Protein AF-A0A0C6FDB1-F1 (afdb_monomer)

Mean predicted aligned error: 12.37 Å

Nearest PDB structures (foldseek):
  2vgn-assembly1_A  TM=6.000E-01  e=6.570E-01  Saccharomyces cerevisiae S288C
  3kye-assembly2_C  TM=4.014E-01  e=3.197E+00  Streptomyces avermitilis MA-4680 = NBRC 14893
  7f8m-assembly3_F  TM=3.641E-01  e=5.650E+00  Candidatus Thorarchaeota archaeon SMTZ1-45
  5mlc-assembly1_Q  TM=2.853E-01  e=2.644E+00  Spinacia oleracea

Structure (mmCIF, N/CA/C/O backbone):
data_AF-A0A0C6FDB1-F1
#
_entry.id   AF-A0A0C6FDB1-F1
#
loop_
_atom_site.group_PDB
_atom_site.id
_atom_site.type_symbol
_atom_site.label_atom_id
_atom_site.label_alt_id
_atom_site.label_comp_id
_atom_site.label_asym_id
_atom_site.label_entity_id
_atom_site.label_seq_id
_atom_site.pdbx_PDB_ins_code
_atom_site.Cartn_x
_atom_site.Cartn_y
_atom_site.Cartn_z
_atom_site.occupancy
_atom_site.B_iso_or_equiv
_atom_site.auth_seq_id
_atom_site.auth_comp_id
_atom_site.auth_asym_id
_atom_site.auth_atom_id
_atom_site.pdbx_PDB_model_num
ATOM 1 N N . MET A 1 1 ? 0.881 11.473 3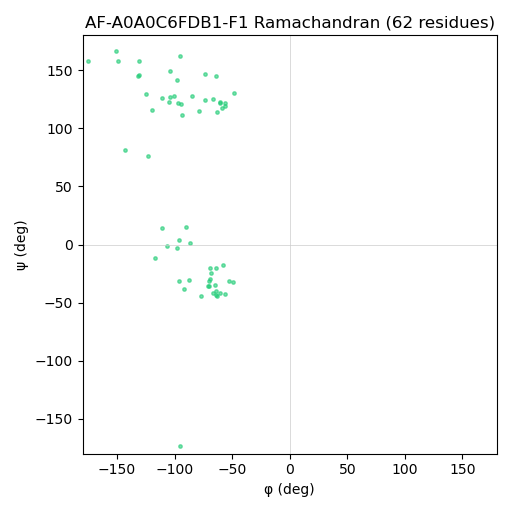5.743 1.00 59.38 1 MET A N 1
ATOM 2 C CA . MET A 1 1 ? 1.623 11.862 34.517 1.00 59.38 1 MET A CA 1
ATOM 3 C C . MET A 1 1 ? 1.417 10.871 33.358 1.00 59.38 1 MET A C 1
ATOM 5 O O . MET A 1 1 ? 2.007 11.059 32.308 1.00 59.38 1 MET A O 1
ATOM 9 N N . THR A 1 2 ? 0.560 9.855 33.513 1.00 66.44 2 THR A N 1
ATOM 10 C CA . THR A 1 2 ? 0.206 8.840 32.498 1.00 66.44 2 THR A CA 1
ATOM 11 C C . THR A 1 2 ? -1.017 9.233 31.658 1.00 66.44 2 THR A C 1
ATOM 13 O O . THR A 1 2 ? -0.984 9.094 30.443 1.00 66.44 2 THR A O 1
ATOM 16 N N . GLU A 1 3 ? -2.028 9.853 32.275 1.00 74.38 3 GLU A N 1
ATOM 17 C CA . GLU A 1 3 ? -3.300 10.248 31.631 1.00 74.38 3 GLU A CA 1
ATOM 18 C C . GLU A 1 3 ? -3.139 11.148 30.392 1.00 74.38 3 GLU A C 1
ATOM 20 O O . GLU A 1 3 ? -3.785 10.952 29.366 1.00 74.38 3 GLU A O 1
ATOM 25 N N . LEU A 1 4 ? -2.240 12.138 30.456 1.00 69.69 4 LEU A N 1
ATOM 26 C CA . LEU A 1 4 ? -1.982 13.052 29.334 1.00 69.69 4 LEU A CA 1
ATOM 27 C C . LEU A 1 4 ? -1.284 12.356 28.158 1.00 69.69 4 LEU A C 1
ATOM 29 O O . LEU A 1 4 ? -1.473 12.755 27.009 1.00 69.69 4 LEU A O 1
ATOM 33 N N . LEU A 1 5 ? -0.487 11.324 28.441 1.00 67.44 5 LEU A N 1
ATOM 34 C CA . LEU A 1 5 ? 0.219 10.555 27.423 1.00 67.44 5 LEU A CA 1
ATOM 35 C C . LEU A 1 5 ? -0.744 9.594 26.717 1.00 67.44 5 LEU A C 1
ATOM 37 O O . LEU A 1 5 ? -0.752 9.523 25.490 1.00 67.44 5 LEU A O 1
ATOM 41 N N . GLU A 1 6 ? -1.597 8.914 27.482 1.00 72.56 6 GLU A N 1
ATOM 42 C CA . GLU A 1 6 ? -2.628 8.026 26.941 1.00 72.56 6 GLU A CA 1
ATOM 43 C C . GLU A 1 6 ? -3.656 8.799 26.109 1.00 72.56 6 GLU A C 1
ATOM 45 O O . GLU A 1 6 ? -3.951 8.403 24.981 1.00 72.56 6 GLU A O 1
ATOM 50 N N . TYR A 1 7 ? -4.104 9.969 26.582 1.00 72.06 7 TYR A N 1
ATOM 51 C CA . TYR A 1 7 ? -5.000 10.845 25.823 1.00 72.06 7 TYR A CA 1
ATOM 52 C C . TYR A 1 7 ? -4.389 11.310 24.494 1.00 72.06 7 TYR A C 1
ATOM 54 O O . TYR A 1 7 ? -5.074 11.334 23.470 1.00 72.06 7 TYR A O 1
ATOM 62 N N . ALA A 1 8 ? -3.100 11.664 24.478 1.00 66.00 8 ALA A N 1
ATOM 63 C CA . ALA A 1 8 ? -2.413 12.075 23.256 1.00 66.00 8 ALA A CA 1
ATOM 64 C C . ALA A 1 8 ? -2.274 10.917 22.252 1.00 66.00 8 ALA A C 1
ATOM 66 O O . ALA A 1 8 ? -2.514 11.109 21.060 1.00 66.00 8 ALA A O 1
ATOM 67 N N . ILE A 1 9 ? -1.940 9.713 22.726 1.00 65.12 9 ILE A N 1
ATOM 68 C CA . ILE A 1 9 ? -1.839 8.508 21.889 1.00 65.12 9 ILE A CA 1
ATOM 69 C C . ILE A 1 9 ? -3.204 8.156 21.290 1.00 65.12 9 ILE A C 1
ATOM 71 O O . ILE A 1 9 ? -3.298 7.883 20.091 1.00 65.12 9 ILE A O 1
ATOM 75 N N . GLU A 1 10 ? -4.264 8.216 22.093 1.00 67.81 10 GLU A N 1
ATOM 76 C CA . GLU A 1 10 ? -5.614 7.903 21.634 1.00 67.81 10 GLU A CA 1
ATOM 77 C C . GLU A 1 10 ? -6.155 8.975 20.681 1.00 67.81 10 GLU A C 1
ATOM 79 O O . GLU A 1 10 ? -6.786 8.659 19.673 1.00 67.81 10 GLU A O 1
ATOM 84 N N . ARG A 1 11 ? -5.818 10.252 20.901 1.00 66.12 11 ARG A N 1
ATOM 85 C CA . ARG A 1 11 ? -6.127 11.351 19.971 1.00 66.12 11 ARG A CA 1
ATOM 86 C C . ARG A 1 11 ? -5.412 11.207 18.633 1.00 66.12 11 ARG A C 1
ATOM 88 O O . ARG A 1 11 ? -6.043 11.440 17.612 1.00 66.12 11 ARG A O 1
ATOM 95 N N . VAL A 1 12 ? -4.147 10.784 18.601 1.00 59.59 12 VAL A N 1
ATOM 96 C CA . VAL A 1 12 ? -3.432 10.497 17.339 1.00 59.59 12 VAL A CA 1
ATOM 97 C C . VAL A 1 12 ? -4.070 9.320 16.591 1.00 59.59 12 VAL A C 1
ATOM 99 O O . VAL A 1 12 ? -4.144 9.338 15.364 1.00 59.59 12 VAL A O 1
ATOM 102 N N . ARG A 1 13 ? -4.583 8.317 17.314 1.00 60.41 13 ARG A N 1
ATOM 103 C CA . ARG A 1 13 ? -5.301 7.174 16.726 1.00 60.41 13 ARG A CA 1
ATOM 104 C C . ARG A 1 13 ? -6.683 7.546 16.181 1.00 60.41 13 ARG A C 1
ATOM 106 O O . ARG A 1 13 ? -7.093 6.995 15.163 1.00 60.41 13 ARG A O 1
ATOM 113 N N . THR A 1 14 ? -7.386 8.470 16.838 1.00 56.94 14 THR A N 1
ATOM 114 C CA . THR A 1 14 ? -8.789 8.815 16.538 1.00 56.94 14 THR A CA 1
ATOM 115 C C . THR A 1 14 ? -8.963 10.031 15.623 1.00 56.94 14 THR A C 1
ATOM 117 O O . THR A 1 14 ? -9.906 10.058 14.839 1.00 56.94 14 THR A O 1
ATOM 120 N N . LEU A 1 15 ? -8.066 11.024 15.657 1.00 51.59 15 LEU A N 1
ATOM 121 C CA . LEU A 1 15 ? -8.189 12.264 14.868 1.00 51.59 15 LEU A CA 1
ATOM 122 C C . LEU A 1 15 ? -7.612 12.183 13.454 1.00 51.59 15 LEU A C 1
ATOM 124 O O . LEU A 1 15 ? -7.606 13.180 12.733 1.00 51.59 15 LEU A O 1
ATOM 128 N N . SER A 1 16 ? -7.085 11.037 13.035 1.00 51.94 16 SER A N 1
ATOM 129 C CA . SER A 1 16 ? -6.419 10.951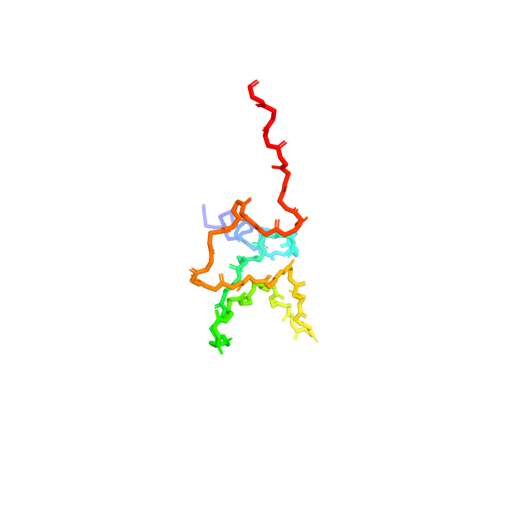 11.739 1.00 51.94 16 SER A CA 1
ATOM 130 C C . SER A 1 16 ? -6.684 9.621 11.041 1.00 51.94 16 SER A C 1
ATOM 132 O O . SER A 1 16 ? -5.822 8.742 11.024 1.00 51.94 16 SER A O 1
ATOM 134 N N . PRO A 1 17 ? -7.841 9.487 10.371 1.00 52.25 17 PRO A N 1
ATOM 135 C CA . PRO A 1 17 ? -8.026 8.487 9.316 1.00 52.25 17 PRO A CA 1
ATOM 136 C C . PRO A 1 17 ? -6.875 8.527 8.290 1.00 52.25 17 PRO A C 1
ATOM 138 O O . PRO A 1 17 ? -6.441 7.488 7.799 1.00 52.25 17 PRO A O 1
ATOM 141 N N . GLU A 1 18 ? -6.326 9.727 8.079 1.00 53.81 18 GLU A N 1
ATOM 142 C CA . GLU A 1 18 ? -5.173 10.072 7.238 1.00 53.81 18 GLU A CA 1
ATOM 143 C C . GLU A 1 18 ? -3.809 9.562 7.773 1.00 53.81 18 GLU A C 1
ATOM 145 O O . GLU A 1 18 ? -2.854 9.459 7.008 1.00 53.81 18 GLU A O 1
ATOM 150 N N . LEU A 1 19 ? -3.679 9.245 9.075 1.00 55.00 19 LEU A N 1
ATOM 151 C CA . LEU A 1 19 ? -2.429 8.747 9.693 1.00 55.00 19 LEU A CA 1
ATOM 152 C C . LEU A 1 19 ? -2.382 7.218 9.805 1.00 55.00 19 LEU A C 1
ATOM 154 O O . LEU A 1 19 ? -1.425 6.670 10.362 1.00 55.00 19 LEU A O 1
ATOM 158 N N . ARG A 1 20 ? -3.383 6.494 9.285 1.00 63.69 20 ARG A N 1
ATOM 159 C CA . ARG A 1 20 ? -3.281 5.033 9.199 1.00 63.69 20 ARG A CA 1
ATOM 160 C C . ARG A 1 20 ? -2.071 4.698 8.315 1.00 63.69 20 ARG A C 1
ATOM 162 O O . ARG A 1 20 ? -2.025 5.148 7.169 1.00 63.69 20 ARG A O 1
ATOM 169 N N . PRO A 1 21 ? -1.084 3.926 8.809 1.00 73.38 21 PRO A N 1
ATOM 170 C CA . PRO A 1 21 ? 0.129 3.673 8.046 1.00 73.38 21 PRO A CA 1
ATOM 171 C C . PRO A 1 21 ? -0.234 2.973 6.737 1.00 73.38 21 PRO A C 1
ATOM 173 O O . PRO A 1 21 ? -0.850 1.903 6.748 1.00 73.38 21 PRO A O 1
ATOM 176 N N . MET A 1 22 ? 0.138 3.593 5.615 1.00 84.44 22 MET A N 1
ATOM 177 C CA . MET A 1 22 ? -0.057 3.035 4.280 1.00 84.44 22 MET A CA 1
ATOM 178 C C . MET A 1 22 ? 0.611 1.658 4.206 1.00 84.44 22 MET A C 1
ATOM 180 O O . MET A 1 22 ? 1.813 1.513 4.439 1.00 84.44 22 MET A O 1
ATOM 184 N N . ARG A 1 23 ? -0.182 0.635 3.889 1.00 90.44 23 ARG A N 1
ATOM 185 C CA . ARG A 1 23 ? 0.261 -0.756 3.776 1.00 90.44 23 ARG A CA 1
ATOM 186 C C . ARG A 1 23 ? 0.589 -1.086 2.327 1.00 90.44 23 ARG A C 1
ATOM 188 O O . ARG A 1 23 ? 0.141 -0.410 1.400 1.00 90.44 23 ARG A O 1
ATOM 195 N N . ARG A 1 24 ? 1.345 -2.169 2.132 1.00 92.50 24 ARG A N 1
ATOM 196 C CA . ARG A 1 24 ? 1.571 -2.765 0.811 1.00 92.50 24 ARG A CA 1
ATOM 197 C C . ARG A 1 24 ? 1.343 -4.269 0.828 1.00 92.50 24 ARG A C 1
ATOM 199 O O . ARG A 1 24 ? 1.680 -4.925 1.811 1.00 92.50 24 ARG A O 1
ATOM 206 N N . THR A 1 25 ? 0.826 -4.806 -0.271 1.00 94.50 25 THR A N 1
ATOM 207 C CA . THR A 1 25 ? 0.775 -6.251 -0.532 1.00 94.50 25 THR A CA 1
ATOM 208 C C . THR A 1 25 ? 1.302 -6.574 -1.929 1.00 94.50 25 THR A C 1
ATOM 210 O O . THR A 1 25 ? 1.342 -5.703 -2.803 1.00 94.50 25 THR A O 1
ATOM 213 N N . LEU A 1 26 ? 1.739 -7.819 -2.118 1.00 92.81 26 LEU A N 1
ATOM 214 C CA . LEU A 1 26 ? 2.254 -8.329 -3.382 1.00 92.81 26 LEU A CA 1
ATOM 215 C C . LEU A 1 26 ? 1.150 -9.083 -4.127 1.00 92.81 26 LEU A C 1
ATOM 217 O O . LEU A 1 26 ? 0.638 -10.088 -3.644 1.00 92.81 26 LEU A O 1
ATOM 221 N N . ALA A 1 27 ? 0.854 -8.627 -5.338 1.00 91.75 27 ALA A N 1
ATOM 222 C CA . ALA A 1 27 ? 0.068 -9.339 -6.335 1.00 91.75 27 ALA A CA 1
ATOM 223 C C . ALA A 1 27 ? 0.936 -9.453 -7.592 1.00 91.75 27 ALA A C 1
ATOM 225 O O . ALA A 1 27 ? 0.808 -8.651 -8.515 1.00 91.75 27 ALA A O 1
ATOM 226 N N . SER A 1 28 ? 1.907 -10.375 -7.564 1.00 86.38 28 SER A N 1
ATOM 227 C CA . SER A 1 28 ? 2.992 -10.447 -8.555 1.00 86.38 28 SER A CA 1
ATOM 228 C C . SER A 1 28 ? 2.466 -10.362 -10.001 1.00 86.38 28 SER A C 1
ATOM 230 O O . SER A 1 28 ? 1.536 -11.097 -10.335 1.00 86.38 28 SER A O 1
ATOM 232 N N . PRO A 1 29 ? 3.028 -9.485 -10.860 1.00 90.12 29 PRO A N 1
ATOM 233 C CA . PRO A 1 29 ? 4.246 -8.686 -10.664 1.00 90.12 29 PRO A CA 1
ATOM 234 C C . PRO A 1 29 ? 4.017 -7.296 -10.035 1.00 90.12 29 PRO A C 1
ATOM 236 O O . PRO A 1 29 ? 4.900 -6.441 -10.101 1.00 90.12 29 PRO A O 1
ATOM 239 N N . TYR A 1 30 ? 2.852 -7.030 -9.445 1.00 90.38 30 TYR A N 1
ATOM 240 C CA . TYR A 1 30 ? 2.450 -5.718 -8.937 1.00 90.38 30 TYR A CA 1
ATOM 241 C C . TYR A 1 30 ? 2.520 -5.597 -7.410 1.00 90.38 30 TYR A C 1
ATOM 243 O O . TYR A 1 30 ? 2.300 -6.546 -6.660 1.00 90.38 30 TYR A O 1
ATOM 251 N N . LEU A 1 31 ? 2.787 -4.378 -6.950 1.00 92.12 31 LEU A N 1
ATOM 252 C CA . LEU A 1 31 ? 2.652 -3.930 -5.572 1.00 92.12 31 LEU A CA 1
ATOM 253 C C . LEU A 1 31 ? 1.396 -3.069 -5.460 1.00 92.12 31 LEU A C 1
ATOM 255 O O . LEU A 1 31 ? 1.238 -2.095 -6.203 1.00 92.12 31 LEU A O 1
ATOM 259 N N . ILE A 1 32 ? 0.528 -3.420 -4.517 1.00 93.56 32 ILE A N 1
ATOM 260 C CA . ILE A 1 32 ? -0.699 -2.682 -4.219 1.00 93.56 32 ILE A CA 1
ATOM 261 C C . ILE A 1 32 ? -0.476 -1.914 -2.921 1.00 93.56 32 ILE A C 1
ATOM 263 O O . ILE A 1 32 ? -0.174 -2.523 -1.894 1.00 93.56 32 ILE A O 1
ATOM 267 N N . PHE A 1 33 ? -0.632 -0.594 -2.975 1.00 91.38 33 PHE A N 1
ATOM 268 C CA . PHE A 1 33 ? -0.565 0.308 -1.830 1.00 91.38 33 PHE A CA 1
ATOM 269 C C . PHE A 1 33 ? -1.981 0.656 -1.392 1.00 91.38 33 PHE A C 1
ATOM 271 O O . PHE A 1 33 ? -2.797 1.076 -2.215 1.00 91.38 33 PHE A O 1
ATOM 278 N N . TYR A 1 34 ? -2.279 0.478 -0.110 1.00 92.25 34 TYR A N 1
ATOM 279 C CA . TYR A 1 34 ? -3.628 0.678 0.400 1.00 92.25 34 TYR A CA 1
ATOM 280 C C . TYR A 1 34 ? -3.642 1.157 1.848 1.00 92.25 34 TYR A C 1
ATOM 282 O O . TYR A 1 34 ? -2.701 0.934 2.614 1.00 92.25 34 TYR A O 1
ATOM 290 N N . VAL A 1 35 ? -4.754 1.776 2.227 1.00 91.06 35 VAL A N 1
ATOM 291 C CA . VAL A 1 35 ? -5.105 2.086 3.611 1.00 91.06 35 VAL A CA 1
ATOM 292 C C . VAL A 1 35 ? -6.286 1.203 3.996 1.00 91.06 35 VAL A C 1
ATOM 294 O O . VAL A 1 35 ? -7.290 1.163 3.292 1.00 91.06 35 VAL A O 1
ATOM 297 N N . ALA A 1 36 ? -6.152 0.461 5.095 1.00 87.00 36 ALA A N 1
ATOM 298 C CA . ALA A 1 36 ? -7.249 -0.323 5.652 1.00 87.00 36 ALA A CA 1
ATOM 299 C C . ALA A 1 36 ? -7.953 0.485 6.743 1.00 87.00 36 ALA A C 1
ATOM 301 O O . ALA A 1 36 ? -7.328 0.874 7.738 1.00 87.00 36 ALA A O 1
ATOM 302 N N . THR A 1 37 ? -9.246 0.718 6.563 1.00 83.00 37 THR A N 1
ATOM 303 C CA . THR A 1 37 ? -10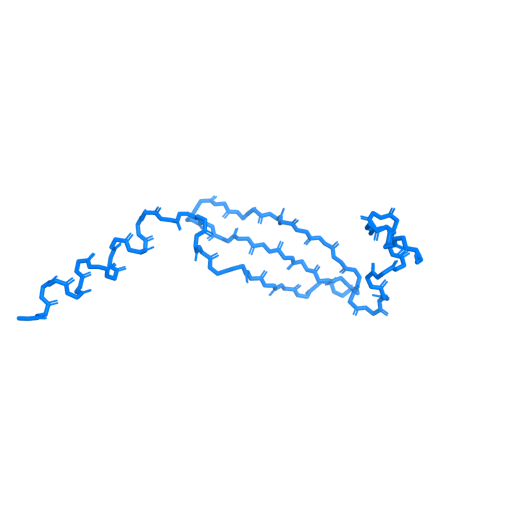.125 1.227 7.613 1.00 83.00 37 THR A CA 1
ATOM 304 C C . THR A 1 37 ? -10.829 0.048 8.295 1.00 83.00 37 THR A C 1
ATOM 306 O O . THR A 1 37 ? -10.475 -1.108 8.069 1.00 83.00 37 THR A O 1
ATOM 309 N N . GLU A 1 38 ? -11.778 0.323 9.185 1.00 84.00 38 GLU A N 1
ATOM 310 C CA . GLU A 1 38 ? -12.586 -0.737 9.803 1.00 84.00 38 GLU A CA 1
ATOM 311 C C . GLU A 1 38 ? -13.560 -1.386 8.814 1.00 84.00 38 GLU A C 1
ATOM 313 O O . GLU A 1 38 ? -13.820 -2.580 8.918 1.00 84.00 38 GLU A O 1
ATOM 318 N N . ASN A 1 39 ? -14.046 -0.624 7.831 1.00 91.12 39 ASN A N 1
ATOM 319 C CA . ASN A 1 39 ? -15.143 -1.050 6.958 1.00 91.12 39 ASN A CA 1
ATOM 320 C C . ASN A 1 39 ? -14.737 -1.169 5.486 1.00 91.12 39 ASN A C 1
ATOM 322 O O . ASN A 1 39 ? -15.493 -1.710 4.682 1.00 91.12 39 ASN A O 1
ATOM 326 N N . GLU A 1 40 ? -13.562 -0.662 5.112 1.00 86.31 40 GLU A N 1
ATOM 327 C CA . GLU A 1 40 ? -13.125 -0.626 3.721 1.00 86.31 40 GLU A CA 1
ATOM 328 C C . GLU A 1 40 ? -11.602 -0.679 3.563 1.00 86.31 40 GLU A C 1
ATOM 330 O O . GLU A 1 40 ? -10.816 -0.478 4.494 1.00 86.31 40 GLU A O 1
ATOM 335 N N . ILE A 1 41 ? -11.192 -0.937 2.323 1.00 90.50 41 ILE A N 1
ATOM 336 C CA . ILE A 1 41 ? -9.810 -0.850 1.870 1.00 90.50 41 ILE A CA 1
ATOM 337 C C . ILE A 1 41 ? -9.759 0.192 0.761 1.00 90.50 41 ILE A C 1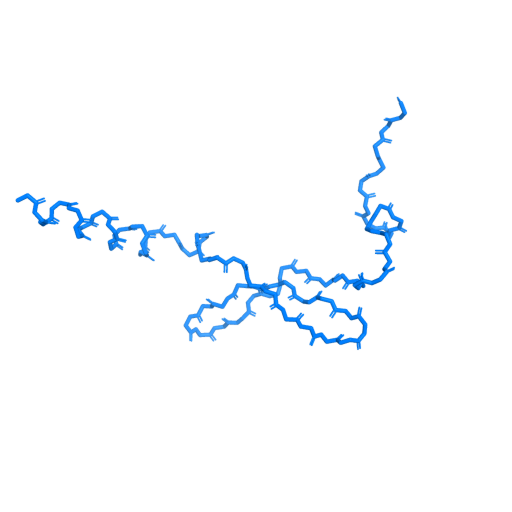
ATOM 339 O O . ILE A 1 41 ? -10.319 -0.007 -0.316 1.00 90.50 41 ILE A O 1
ATOM 343 N N . VAL A 1 42 ? -9.035 1.279 1.006 1.00 89.56 42 VAL A N 1
ATOM 344 C CA . VAL A 1 42 ? -8.806 2.325 0.011 1.00 89.56 42 VAL A CA 1
ATOM 345 C C . VAL A 1 42 ? -7.499 2.023 -0.710 1.00 89.56 42 VAL A C 1
ATOM 347 O O . VAL A 1 42 ? -6.420 2.098 -0.116 1.00 89.56 42 VAL A O 1
ATOM 350 N N . VAL A 1 43 ? -7.577 1.661 -1.992 1.00 92.38 43 VAL A N 1
ATOM 351 C CA . VAL A 1 43 ? -6.390 1.459 -2.834 1.00 92.38 43 VAL A CA 1
ATOM 352 C C . VAL A 1 43 ? -5.870 2.816 -3.289 1.00 92.38 43 VAL A C 1
ATOM 354 O O . VAL A 1 43 ? -6.520 3.525 -4.049 1.00 92.38 43 VAL A O 1
ATOM 357 N N . VAL A 1 44 ? -4.670 3.157 -2.831 1.00 88.38 44 VAL A N 1
ATOM 358 C CA . VAL A 1 44 ? -4.011 4.437 -3.123 1.00 88.38 44 VAL A CA 1
ATOM 359 C C . VAL A 1 44 ? -3.215 4.352 -4.424 1.00 88.38 44 VAL A C 1
ATOM 361 O O . VAL A 1 44 ? -3.059 5.339 -5.139 1.00 88.38 44 VAL A O 1
ATOM 364 N N . GLY A 1 45 ? -2.702 3.167 -4.761 1.00 86.50 45 GLY A N 1
ATOM 365 C CA . GLY A 1 45 ? -1.986 2.986 -6.013 1.00 86.50 45 GLY A CA 1
ATOM 366 C C . GLY A 1 45 ? -1.560 1.555 -6.290 1.00 86.50 45 GLY A C 1
ATOM 367 O O . GLY A 1 45 ? -1.396 0.734 -5.389 1.00 86.50 45 GLY A O 1
ATOM 368 N N . ILE A 1 46 ? -1.331 1.286 -7.572 1.00 90.38 46 ILE A N 1
ATOM 369 C CA . ILE A 1 46 ? -0.821 0.014 -8.077 1.00 90.38 46 ILE A CA 1
ATOM 370 C C . ILE A 1 46 ? 0.434 0.313 -8.891 1.00 90.38 46 ILE A C 1
ATOM 372 O O . ILE A 1 46 ? 0.432 1.190 -9.756 1.00 90.38 46 ILE A O 1
ATOM 376 N N . ARG A 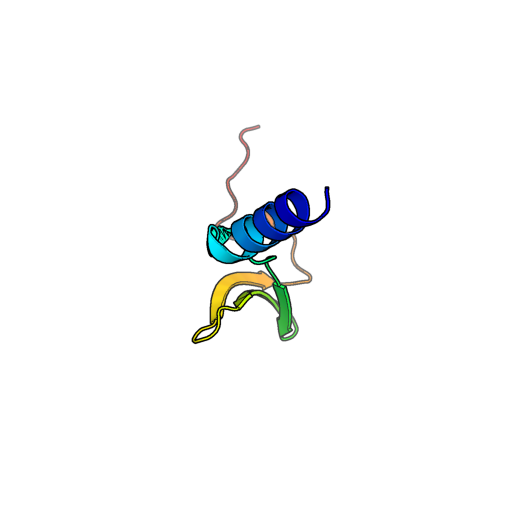1 47 ? 1.525 -0.402 -8.610 1.00 86.62 47 ARG A N 1
ATOM 377 C CA . 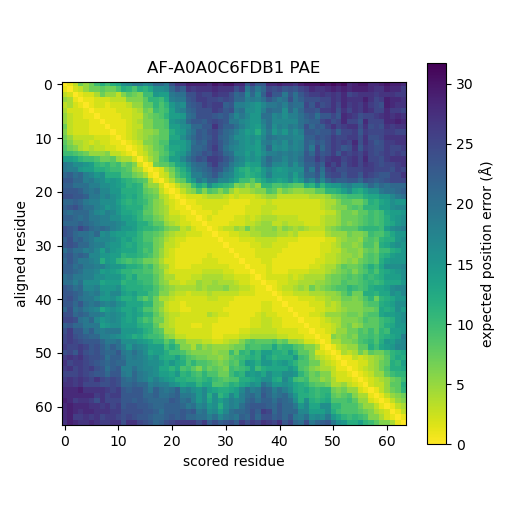ARG A 1 47 ? 2.798 -0.252 -9.329 1.00 86.62 47 ARG A CA 1
ATOM 378 C C . ARG A 1 47 ? 3.338 -1.608 -9.735 1.00 86.62 47 ARG A C 1
ATOM 380 O O . ARG A 1 47 ? 3.202 -2.569 -8.991 1.00 86.62 47 ARG A O 1
ATOM 387 N N . HIS A 1 48 ? 3.983 -1.693 -10.890 1.00 88.25 48 HIS A N 1
ATOM 388 C CA . HIS A 1 48 ? 4.723 -2.894 -11.265 1.00 88.25 48 HIS A CA 1
ATOM 389 C C . HIS A 1 48 ? 6.016 -2.962 -10.436 1.00 88.25 48 HIS A C 1
ATOM 391 O O . HIS A 1 48 ? 6.796 -2.015 -10.449 1.00 88.25 48 HIS A O 1
ATOM 397 N N . GLY A 1 49 ? 6.252 -4.057 -9.714 1.00 80.81 49 GLY A N 1
ATOM 398 C CA . GLY A 1 49 ? 7.349 -4.180 -8.746 1.00 80.81 49 GLY A CA 1
ATOM 399 C C . GLY A 1 49 ? 8.748 -4.207 -9.369 1.00 80.81 49 GLY A C 1
ATOM 400 O O . GLY A 1 49 ? 9.707 -3.830 -8.708 1.00 80.81 49 GLY A O 1
ATOM 401 N N . ALA A 1 50 ? 8.859 -4.616 -10.637 1.00 77.69 50 ALA A N 1
ATOM 402 C CA . ALA A 1 50 ? 10.136 -4.727 -11.353 1.00 77.69 50 ALA A CA 1
ATOM 403 C C . ALA A 1 50 ? 10.383 -3.643 -12.423 1.00 77.69 50 ALA A C 1
ATOM 405 O O . ALA A 1 50 ? 11.421 -3.672 -13.076 1.00 77.69 50 ALA A O 1
ATOM 406 N N . ARG A 1 51 ? 9.440 -2.715 -12.656 1.00 74.38 51 ARG A N 1
ATOM 407 C CA . ARG A 1 51 ? 9.649 -1.620 -13.625 1.00 74.38 51 ARG A CA 1
ATOM 408 C C . ARG A 1 51 ? 10.071 -0.361 -12.890 1.00 74.38 51 ARG A C 1
ATOM 410 O O . ARG A 1 51 ? 9.523 -0.070 -11.829 1.00 74.38 51 ARG A O 1
ATOM 417 N N . ASP A 1 52 ? 10.988 0.394 -13.489 1.00 71.06 52 ASP A N 1
ATOM 418 C CA . ASP A 1 52 ? 11.382 1.706 -12.984 1.00 71.06 52 ASP A CA 1
ATOM 419 C C . ASP A 1 52 ? 10.153 2.635 -12.928 1.00 71.06 52 ASP A C 1
ATOM 421 O O . ASP A 1 52 ? 9.562 2.934 -13.976 1.00 71.06 52 ASP A O 1
ATOM 425 N N . PRO A 1 53 ? 9.759 3.112 -11.733 1.00 67.88 53 PRO A N 1
ATOM 426 C CA . PRO A 1 53 ? 8.672 4.063 -11.580 1.00 67.88 53 PRO A CA 1
ATOM 427 C C . PRO A 1 53 ? 8.817 5.314 -12.451 1.00 67.88 53 PRO A C 1
ATOM 429 O O . PRO A 1 53 ? 7.795 5.832 -12.883 1.00 67.88 53 PRO A O 1
ATOM 432 N N . ALA A 1 54 ? 10.031 5.787 -12.752 1.00 69.38 54 ALA A N 1
ATOM 433 C CA . ALA A 1 54 ? 10.269 6.965 -13.598 1.00 69.38 54 ALA A CA 1
ATOM 434 C C . ALA A 1 54 ? 9.806 6.783 -15.054 1.00 69.38 54 ALA A C 1
ATOM 436 O O . ALA A 1 54 ? 9.559 7.760 -15.755 1.00 69.38 54 ALA A O 1
ATOM 437 N N . THR A 1 55 ? 9.646 5.534 -15.493 1.00 73.25 55 THR A N 1
ATOM 438 C CA . THR A 1 55 ? 9.280 5.175 -16.872 1.00 73.25 55 THR A CA 1
ATOM 439 C C . THR A 1 55 ? 7.786 4.898 -17.059 1.00 73.25 55 THR A C 1
ATOM 441 O O . THR A 1 55 ? 7.339 4.633 -18.175 1.00 73.25 55 THR A O 1
ATOM 444 N N . MET A 1 56 ? 6.995 4.938 -15.979 1.00 74.06 56 MET A N 1
ATOM 445 C CA . MET A 1 56 ? 5.551 4.708 -16.043 1.00 74.06 56 MET A CA 1
ATOM 446 C C . MET A 1 56 ? 4.819 5.915 -16.664 1.00 74.06 56 MET A C 1
ATOM 448 O O . MET A 1 56 ? 5.214 7.054 -16.417 1.00 74.06 56 MET A O 1
ATOM 452 N N . PRO A 1 57 ? 3.712 5.702 -17.405 1.00 68.44 57 PRO A N 1
ATOM 453 C CA . PRO A 1 57 ? 3.042 6.752 -18.187 1.00 68.44 57 PRO A CA 1
ATOM 454 C C . PRO A 1 57 ? 2.556 7.979 -17.397 1.00 68.44 57 PRO A C 1
ATOM 456 O O . PRO A 1 57 ? 2.310 9.020 -17.993 1.00 68.44 57 PRO A O 1
ATOM 459 N N . ASN A 1 58 ? 2.437 7.870 -16.070 1.00 67.00 58 ASN A N 1
ATOM 460 C CA . ASN A 1 58 ? 1.910 8.921 -15.193 1.00 67.00 58 ASN A CA 1
ATOM 461 C C . ASN A 1 58 ? 2.972 9.544 -14.277 1.00 67.00 58 ASN A C 1
ATOM 463 O O . ASN A 1 58 ? 2.630 10.202 -13.293 1.00 67.00 58 ASN A O 1
ATOM 467 N N . THR A 1 59 ? 4.256 9.318 -14.544 1.00 63.66 59 THR A N 1
ATOM 468 C CA . THR A 1 59 ? 5.313 9.876 -13.699 1.00 63.66 59 THR A CA 1
ATOM 469 C C . THR A 1 59 ? 5.629 11.304 -14.139 1.00 63.66 59 THR A C 1
ATOM 471 O O . THR A 1 59 ? 5.873 11.517 -15.329 1.00 63.66 59 THR A O 1
ATOM 474 N N . PRO A 1 60 ? 5.624 12.300 -13.225 1.00 63.81 60 PRO A N 1
ATOM 475 C CA . PRO A 1 60 ? 5.958 13.671 -13.583 1.00 63.81 60 PRO A CA 1
ATOM 476 C C . PRO A 1 60 ? 7.344 13.704 -14.222 1.00 63.81 60 PRO A C 1
ATOM 478 O O . PRO A 1 60 ? 8.333 13.322 -13.591 1.00 63.81 60 PRO A O 1
ATOM 481 N N . ARG A 1 61 ? 7.428 14.143 -15.481 1.00 64.81 61 ARG A N 1
ATOM 482 C CA . ARG A 1 61 ? 8.721 14.404 -16.117 1.00 64.81 61 ARG A CA 1
ATOM 483 C C . ARG A 1 61 ? 9.387 15.523 -15.327 1.00 64.81 61 ARG A C 1
ATOM 485 O O . ARG A 1 61 ? 8.890 16.647 -15.317 1.00 64.81 61 ARG A O 1
ATOM 492 N N . ARG A 1 62 ? 10.498 15.225 -14.654 1.00 63.03 62 ARG A N 1
ATOM 493 C CA . ARG A 1 62 ? 11.339 16.275 -14.079 1.00 63.03 62 ARG A CA 1
ATOM 494 C C . ARG A 1 62 ? 11.937 17.071 -15.251 1.00 63.03 62 ARG A C 1
ATOM 496 O O . ARG A 1 62 ? 12.493 16.432 -16.147 1.00 63.03 62 ARG A O 1
ATOM 503 N N . PRO A 1 63 ? 11.780 18.405 -15.308 1.00 62.44 63 PRO A N 1
ATOM 504 C CA . PRO A 1 63 ? 12.457 19.200 -16.325 1.00 62.44 63 PRO A CA 1
ATOM 505 C C . PRO A 1 63 ? 13.976 19.101 -16.127 1.00 62.44 63 PRO A C 1
ATOM 507 O O . PRO A 1 63 ? 14.437 18.934 -14.993 1.00 62.44 63 PRO A O 1
ATOM 510 N N . ALA A 1 64 ? 14.691 19.114 -17.255 1.00 67.75 64 ALA A N 1
ATOM 511 C CA . ALA A 1 64 ? 16.143 18.975 -17.344 1.00 67.75 64 ALA A CA 1
ATOM 512 C C . ALA A 1 64 ? 16.887 20.116 -16.641 1.00 67.75 64 ALA A C 1
ATOM 514 O O . ALA A 1 64 ? 16.350 21.248 -16.637 1.00 67.75 64 ALA A O 1
#

Radius of gyration: 17.59 Å; Cα contacts (8 Å, |Δi|>4): 62; chains: 1; bounding box: 31×30×53 Å

Organism: NCBI:txid270351

pLDDT: mean 75.82, std 13.08, range [51.59, 94.5]

Solvent-accessible surface area (backbone atoms only — 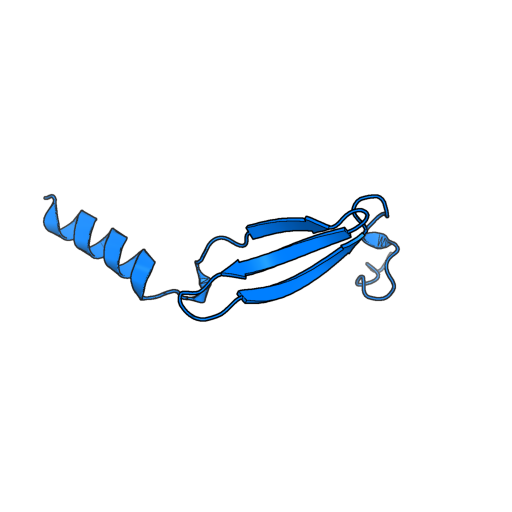not comparable to full-atom values): 4169 Å² total; per-residue (Å²): 132,58,68,69,53,53,51,51,55,50,44,60,66,69,78,26,85,86,65,54,74,75,42,76,49,82,57,85,70,29,36,40,32,30,37,76,60,97,88,48,72,50,75,77,45,76,43,57,70,86,56,67,67,81,75,42,97,85,42,83,78,76,80,133

Secondary structure (DSSP, 8-state):
--HHHHHHHHHHHHS-GGGSPPEEEEETTEEEEEEE-SS-EEEEEEEETTS-GGGSTTS-----

InterPro domains:
  IPR035093 Toxin-antitoxin system, RelE/ParE toxin domain superfamily [G3DSA:3.30.2310.20] (1-53)

Sequence (64 aa):
MTELLEYAIERVRTLSPELRPMRRTLASPYLIFYVATENEIVVVGIRHGARDPATMPNTPRRPA

Foldseek 3Di:
DVVVVVVVVVCVVPVPLPPQPWDWDDPPQKIWTWGDDPVDIGTPDIDGNPDDPCPDPPHPDDDD

=== Feature glossary ===
A reading guide for the features in this record.

Start from the sequence.

  · Sequence gives the chain of amino acids in standard one-letter code (A=alanine, C=cysteine, …, Y=tyrosine), read N→C. It is the only feature that is directly encoded by the gene; all structural features are derived from the folded form of this sequence.

Fold it, and you get atomic coordinates and the backbone conformation that goes with them.

  · Structure coordinates are given as an mmCIF _atom_site loop: one row per atom with element, residue name, chain id, sequence number, and x/y/z position in Å. Only the four main-chain atoms per residue are included here; side chains are omitted to keep the record compact.

  · Backbone dihedral angles. Every residue except chain termini has a φ (preceding-C → N → Cα → C) and a ψ (N → Cα → C → next-N). They are reported in degrees following the IUPAC sign convention. Secondary structure is essentially a statement about which (φ, ψ) basin each residue occupies.

  · Eight-state secondary structure (DSSP): H is the canonical α-helix, G the tighter 3₁₀-helix, I the wider π-helix; E/B are β-structure, T and S are turns and bends, and '-' is everything else. DSSP derives these from the pattern of main-chain N–H···O=C hydrogen bonds, not from the sequence.

  · SS3 is a coarse helix/strand/coil call (letters a/b/c) made by the P-SEA algorithm from inter-Cα distances and dihedrals. It is less detailed than DSSP but needs only Cα positions.

Summarize the fold with a handful of shape descriptors and a per-residue structural alphabet.

  · Radius of gyration (Rg) is the root-mean-square distance of Cα atoms from their centroid — a single number for overall size and compactness. A globular domain of N residues has Rg ≈ 2.2·N^0.38 Å; an extended or disordered chain has a much larger Rg. The Cα contact count is the number of residue pairs whose Cα atoms are within 8 Å and are more than four positions apart in sequence — a standard proxy for tertiary packing density. The bounding box is the smallest axis-aligned box enclosing all Cα atoms.

  · 3Di is Foldseek's structural alphabet. Each residue is assigned one of twenty discrete states based on how its Cα sits relative to its spatial (not sequential) neighbors. Aligning 3Di strings finds structural homologs roughly as well as full 3D superposition, but orders of magnitude faster.

  · Solvent-accessible surface area (SASA) is the area in Å² traced out by the centre of a 1.4 Å probe sphere (a water molecule) rolled over the protein's van der Waals surface (Shrake–Rupley / Lee–Richards construction). Buried residues have near-zero SASA; fully exposed residues can exceed 200 Å². The total SASA scales roughly with the number of surface residues.

Ask how reliable the model is.

  · For AlphaFold models, the B-factor field carries pLDDT — the model's own estimate of local accuracy on a 0–100 scale. Regions with pLDDT<50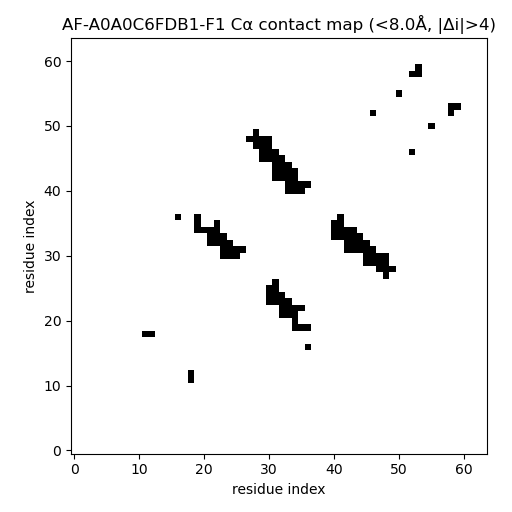 should be treated as essentially unmodeled; they often correspond to intrinsically disordered segments.

  · For experimental (PDB) structures, the B-factor (temperature factor) quantifies the positional spread of each atom in the crystal — a combination of thermal vibration and static disorder — in units of Å². High B-factors mark flexible loops or poorly resolved regions; low B-factors mark the rigid, well-ordered core.

  · Predicted Aligned Error (PAE) is an AlphaFold confidence matrix: entry (i, j) is the expected error in the po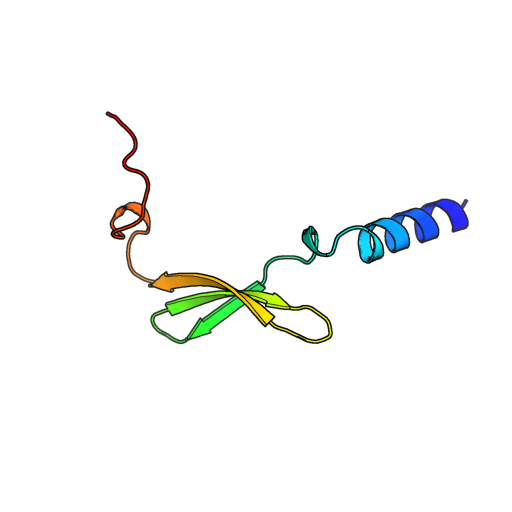sition of residue j, in ångströms, when the prediction is superimposed on the true structure at residue i. Low PAE within a block of residues means that block is internally rigid and well-predicted; high PAE between two blocks means their relative placement is uncertain even if each block individually is confident.

Place it in context: what it resembles, what it is annotated as, and how it looks.

  · Structural nearest neighbors (via Foldseek easy-search vs the PDB). Reported per hit: target PDB id, E-value, and alignment TM-score. A TM-score above ~0.5 is the conventional threshold for 'same fold'.

  · Functional annotations link the protein to curated databases. InterPro entries identify conserved domains and families by matching the sequence against member-database signatures (Pfam, PROSITE, CDD, …). Gene Ontology (GO) terms describe molecular function, biological process, and cellular component in a controlled vocabulary. CATH places the structure in a hierarchical fold classification (Class/Architecture/Topology/Homologous-superfamily). The organism is the source species.

  · The contact map is a binary N×N matrix image: pixel (i, j) is dark where Cα_i and Cα_j are within 8 Å and |i−j|>4. Because the |i−j|>4 filter removes local helical contacts, off-diagonal stripes parallel to the main diagonal indicate parallel β-sheets; stripes perpendicular to it indicate antiparallel β-sheets. The Ramachandran plot scatters every residue's (φ, ψ) pair against the sterically allowed regions. The PAE heatmap renders the predicted-aligned-error matrix.

  · Six rendered views show the 3D structure from the faces of a cube — i.e. along ±x, ±y, ±z. Rendering representation is drawn randomly per protein from cartoon (secondary-structure ribbons), sticks (backbone bonds), or molecular surface; coloring is either N→C rainbow (blue at the N-terminus through red at the C-terminus) or one color per chain.